Protein AF-A0A527GMY2-F1 (afdb_monomer_lite)

Sequence (69 aa):
MIGQSPLRTVIAHAVLILGILIVAFPIYYTFVASTQTLQTILRPPLPLLPGDQFWNNYTEALFGGVGRI

Structure (mmCIF, N/CA/C/O backbone):
data_AF-A0A527GMY2-F1
#
_entry.id   AF-A0A527GMY2-F1
#
loop_
_atom_site.group_PDB
_atom_site.id
_atom_site.type_symbol
_atom_site.label_atom_id
_atom_site.label_alt_id
_atom_site.label_comp_id
_atom_site.label_asym_id
_atom_site.label_entity_id
_atom_site.label_seq_id
_atom_site.pdbx_PDB_ins_code
_atom_site.Cartn_x
_atom_site.Cartn_y
_atom_site.Cartn_z
_atom_site.occupancy
_atom_site.B_iso_or_equiv
_atom_site.auth_seq_id
_atom_site.auth_comp_id
_atom_site.auth_asym_id
_atom_site.auth_atom_id
_atom_site.pdbx_PDB_model_num
ATOM 1 N N . MET A 1 1 ? -24.552 -8.999 32.608 1.00 55.06 1 MET A N 1
ATOM 2 C CA . MET A 1 1 ? -23.832 -8.395 31.464 1.00 55.06 1 MET A CA 1
ATOM 3 C C . MET A 1 1 ? -23.539 -6.945 31.802 1.00 55.06 1 MET A C 1
ATOM 5 O O . MET A 1 1 ? -24.472 -6.168 31.933 1.00 55.06 1 MET A O 1
ATOM 9 N N . ILE A 1 2 ? -22.274 -6.603 32.043 1.00 52.62 2 ILE A N 1
ATOM 10 C CA . ILE A 1 2 ? -21.849 -5.223 32.327 1.00 52.62 2 ILE A CA 1
ATOM 11 C C . ILE A 1 2 ? -22.063 -4.404 31.043 1.00 52.62 2 ILE A C 1
ATOM 13 O O . ILE A 1 2 ? -21.674 -4.851 29.967 1.00 52.62 2 ILE A O 1
ATOM 17 N N . GLY A 1 3 ? -22.754 -3.266 31.147 1.00 59.94 3 GLY A N 1
ATOM 18 C CA . GLY A 1 3 ? -23.294 -2.506 30.016 1.00 59.94 3 GLY A CA 1
ATOM 19 C C . GLY A 1 3 ? -22.266 -2.159 28.936 1.00 59.94 3 GLY A C 1
ATOM 20 O O . GLY A 1 3 ? -21.257 -1.501 29.192 1.00 59.94 3 GLY A O 1
ATOM 21 N N . GLN A 1 4 ? -22.555 -2.576 27.707 1.00 68.25 4 GLN A N 1
ATOM 22 C CA . GLN A 1 4 ? -21.838 -2.145 26.514 1.00 68.25 4 GLN A CA 1
ATOM 23 C C . GLN A 1 4 ? -22.252 -0.707 26.189 1.00 68.25 4 GLN A C 1
ATOM 25 O O . GLN A 1 4 ? -23.334 -0.464 25.659 1.00 68.25 4 GLN A O 1
ATOM 30 N N . SER A 1 5 ?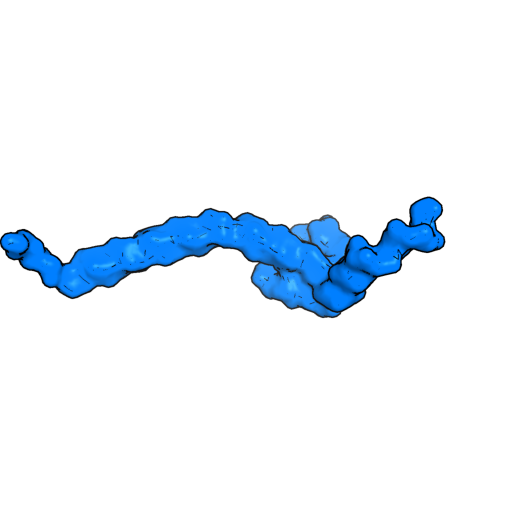 -21.421 0.272 26.560 1.00 83.38 5 SER A N 1
ATOM 31 C CA . SER A 1 5 ? -21.638 1.637 26.088 1.00 83.38 5 SER A CA 1
ATOM 32 C C . SER A 1 5 ? -21.227 1.716 24.612 1.00 83.38 5 SER A C 1
ATOM 34 O O . SER A 1 5 ? -20.146 1.234 24.259 1.00 83.38 5 SER A O 1
ATOM 36 N N . PRO A 1 6 ? -22.050 2.320 23.734 1.00 84.56 6 PRO A N 1
ATOM 37 C CA . PRO A 1 6 ? -21.768 2.376 22.296 1.00 84.56 6 PRO A CA 1
ATOM 38 C C . PRO A 1 6 ? -20.408 3.025 21.998 1.00 84.56 6 PRO A C 1
ATOM 40 O O . PRO A 1 6 ? -19.699 2.606 21.086 1.00 84.56 6 PRO A O 1
ATOM 43 N N . LEU A 1 7 ? -19.989 3.978 22.837 1.00 89.44 7 LEU A N 1
ATOM 44 C CA . LEU A 1 7 ? -18.685 4.630 22.757 1.00 89.44 7 LEU A CA 1
ATOM 45 C C . LEU A 1 7 ? -17.509 3.650 22.909 1.00 89.44 7 LEU A C 1
ATOM 47 O O . LEU A 1 7 ? -16.549 3.729 22.147 1.00 89.44 7 LEU A O 1
ATOM 51 N N . ARG A 1 8 ? -17.574 2.710 23.862 1.00 90.38 8 ARG A N 1
ATOM 52 C CA . ARG A 1 8 ? -16.494 1.728 24.074 1.00 90.38 8 ARG A CA 1
ATOM 53 C C . ARG A 1 8 ? -16.331 0.814 22.865 1.00 90.38 8 ARG A C 1
ATOM 55 O O . ARG A 1 8 ? -15.205 0.518 22.479 1.00 90.38 8 ARG A O 1
ATOM 62 N N . THR A 1 9 ? -17.441 0.425 22.240 1.00 91.25 9 THR A N 1
ATOM 63 C CA . THR A 1 9 ? -17.424 -0.382 21.017 1.00 91.25 9 THR A CA 1
ATOM 64 C C . THR A 1 9 ? -16.755 0.367 19.868 1.00 91.25 9 THR A C 1
ATOM 66 O O . THR A 1 9 ? -15.880 -0.197 19.215 1.00 91.25 9 THR A O 1
ATOM 69 N N . VAL A 1 10 ? -17.103 1.638 19.643 1.00 94.81 10 VAL A N 1
ATOM 70 C CA . VAL A 1 10 ? -16.489 2.455 18.580 1.00 94.81 10 VAL A CA 1
ATOM 71 C C . VAL A 1 10 ? -14.986 2.623 18.806 1.00 94.81 10 VAL A C 1
ATOM 73 O O . VAL A 1 10 ? -14.206 2.427 17.877 1.00 94.81 10 VAL A O 1
ATOM 76 N N . ILE A 1 11 ? -14.566 2.913 20.042 1.00 96.00 11 ILE A N 1
ATOM 77 C CA . ILE A 1 11 ? -13.142 3.049 20.387 1.00 96.00 11 ILE A CA 1
ATOM 78 C C . ILE A 1 11 ? -12.390 1.739 20.125 1.00 96.00 11 ILE A C 1
ATOM 80 O O . ILE A 1 11 ? -11.319 1.765 19.523 1.00 96.00 11 ILE A O 1
ATOM 84 N N . ALA A 1 12 ? -12.956 0.594 20.519 1.00 95.81 12 ALA A N 1
ATOM 85 C CA . ALA A 1 12 ? -12.336 -0.704 20.270 1.00 95.81 12 ALA A CA 1
ATOM 86 C C . ALA A 1 12 ? -12.116 -0.953 18.767 1.00 95.81 12 ALA A C 1
ATOM 88 O O . ALA A 1 12 ? -11.024 -1.348 18.365 1.00 95.81 12 ALA A O 1
ATOM 89 N N . HIS A 1 13 ? -13.109 -0.653 17.924 1.00 96.62 13 HIS A N 1
ATOM 90 C CA . HIS A 1 13 ? -12.971 -0.790 16.470 1.00 96.62 13 HIS A CA 1
ATOM 91 C C . HIS A 1 13 ? -11.942 0.185 15.893 1.00 96.62 13 HIS A C 1
ATOM 93 O O . HIS A 1 13 ? -11.137 -0.218 15.060 1.00 96.62 13 HIS A O 1
ATOM 99 N N . ALA A 1 14 ? -11.919 1.440 16.351 1.00 97.88 14 ALA A N 1
ATOM 100 C CA . ALA A 1 14 ? -10.943 2.426 15.894 1.00 97.88 14 ALA A CA 1
ATOM 101 C C . ALA A 1 14 ? -9.498 1.980 16.179 1.00 97.88 14 ALA A C 1
ATOM 103 O O . ALA A 1 14 ? -8.642 2.076 15.301 1.00 97.88 14 ALA A O 1
ATOM 104 N N . VAL A 1 15 ? -9.238 1.431 17.371 1.00 98.12 15 VAL A N 1
ATOM 105 C CA . VAL A 1 15 ? -7.918 0.893 17.742 1.00 98.12 15 VAL A CA 1
ATOM 106 C C . VAL A 1 15 ? -7.546 -0.314 16.878 1.00 98.12 15 VAL A C 1
ATOM 108 O O . VAL A 1 15 ? -6.419 -0.388 16.391 1.00 98.12 15 VAL A O 1
ATOM 111 N N . LEU A 1 16 ? -8.484 -1.237 16.644 1.00 98.06 16 LEU A N 1
ATOM 112 C CA . LEU A 1 16 ? -8.247 -2.400 15.783 1.00 98.06 16 LEU A CA 1
ATOM 113 C C . LEU A 1 16 ? -7.948 -1.988 14.334 1.00 98.06 16 LEU A C 1
ATOM 115 O O . LEU A 1 16 ? -6.986 -2.481 13.748 1.00 98.06 16 LEU A O 1
ATOM 119 N N . ILE A 1 17 ? -8.720 -1.052 13.776 1.00 98.31 17 ILE A N 1
ATOM 120 C CA . ILE A 1 17 ? -8.503 -0.514 12.425 1.00 98.31 17 ILE A CA 1
ATOM 121 C C . ILE A 1 17 ? -7.138 0.170 12.338 1.00 98.31 17 ILE A C 1
ATOM 123 O O . ILE A 1 17 ? -6.398 -0.076 11.389 1.00 98.31 17 ILE A O 1
ATOM 127 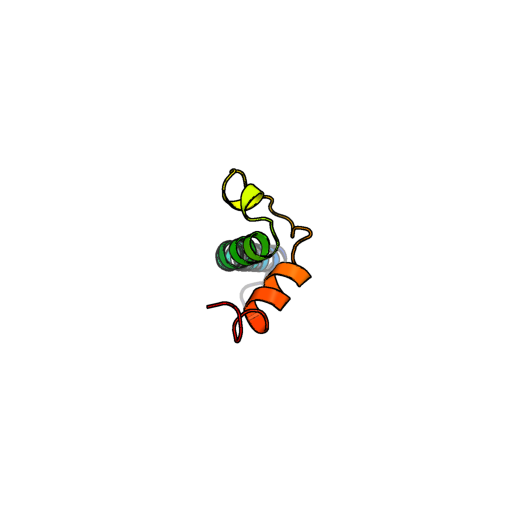N N . LEU A 1 18 ? -6.765 0.980 13.332 1.00 98.56 18 LEU A N 1
ATOM 128 C CA . LEU A 1 18 ? -5.450 1.618 13.372 1.00 98.56 18 LEU A CA 1
ATOM 129 C C . LEU A 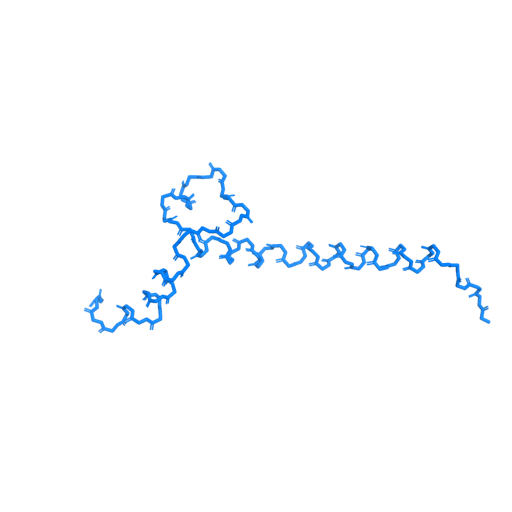1 18 ? -4.319 0.579 13.390 1.00 98.56 18 LEU A C 1
ATOM 131 O O . LEU A 1 18 ? -3.350 0.719 12.647 1.00 98.56 18 LEU A O 1
ATOM 135 N N . GLY A 1 19 ? -4.466 -0.485 14.183 1.00 98.31 19 GLY A N 1
ATOM 136 C CA . GLY A 1 19 ? -3.521 -1.602 14.197 1.00 98.31 19 GLY A CA 1
ATOM 137 C C . GLY A 1 19 ? -3.371 -2.255 12.821 1.00 98.31 19 GLY A C 1
ATOM 138 O O . GLY A 1 19 ? -2.249 -2.463 12.359 1.00 98.31 19 GLY A O 1
ATOM 139 N N . ILE A 1 20 ? -4.486 -2.504 12.127 1.00 98.44 20 ILE A N 1
ATOM 140 C CA . ILE A 1 20 ? -4.482 -3.044 10.759 1.00 98.44 20 ILE A CA 1
ATOM 141 C C . ILE A 1 20 ? -3.767 -2.092 9.799 1.00 98.44 20 ILE A C 1
ATOM 143 O O . ILE A 1 20 ? -2.926 -2.544 9.028 1.00 98.44 20 ILE A O 1
ATOM 147 N N . LEU A 1 21 ? -4.056 -0.789 9.850 1.00 98.25 21 LEU A N 1
ATOM 148 C CA . LEU A 1 21 ? -3.427 0.195 8.965 1.00 98.25 21 LEU A CA 1
ATOM 149 C C . LEU A 1 21 ? -1.909 0.236 9.151 1.00 98.25 21 LEU A C 1
ATOM 151 O O . LEU A 1 21 ? -1.185 0.247 8.161 1.00 98.25 21 LEU A O 1
ATOM 155 N N . ILE A 1 22 ? -1.423 0.199 10.393 1.00 98.25 22 ILE A N 1
ATOM 156 C CA . ILE A 1 22 ? 0.017 0.191 10.692 1.00 98.25 22 ILE A CA 1
ATOM 157 C C . ILE A 1 22 ? 0.689 -1.064 10.122 1.00 98.25 22 ILE A C 1
ATOM 159 O O . ILE A 1 22 ? 1.750 -0.968 9.508 1.00 98.25 22 ILE A O 1
ATOM 163 N N . VAL A 1 23 ? 0.069 -2.234 10.295 1.00 98.19 23 VAL A N 1
ATOM 164 C CA . VAL A 1 23 ? 0.616 -3.513 9.813 1.00 98.19 23 VAL A CA 1
ATOM 165 C C . VAL A 1 23 ? 0.530 -3.633 8.287 1.00 98.19 23 VAL A C 1
ATOM 167 O O . VAL A 1 23 ? 1.443 -4.168 7.661 1.00 98.19 23 VAL A O 1
ATOM 170 N N . ALA A 1 24 ? -0.538 -3.123 7.672 1.00 98.25 24 ALA A N 1
ATOM 171 C CA . ALA A 1 24 ? -0.751 -3.174 6.227 1.00 98.25 24 ALA A CA 1
ATOM 172 C C . ALA A 1 24 ? 0.061 -2.117 5.463 1.00 98.25 24 ALA A C 1
ATOM 174 O O . ALA A 1 24 ? 0.415 -2.340 4.304 1.00 98.25 24 ALA A O 1
ATOM 175 N N . PHE A 1 25 ? 0.388 -0.985 6.094 1.00 98.00 25 PHE A N 1
ATOM 176 C CA . PHE A 1 25 ? 1.137 0.108 5.474 1.00 98.00 25 PHE A CA 1
ATOM 177 C C . PHE A 1 25 ? 2.440 -0.320 4.773 1.00 98.00 25 PHE A C 1
ATOM 179 O O . PHE A 1 25 ? 2.614 0.071 3.620 1.00 98.00 25 PHE A O 1
ATOM 186 N N . PRO A 1 26 ? 3.348 -1.125 5.364 1.00 96.81 26 PRO A N 1
ATOM 187 C CA . PRO A 1 26 ? 4.563 -1.548 4.665 1.00 96.81 26 PRO A CA 1
ATOM 188 C C . PRO A 1 26 ? 4.273 -2.357 3.394 1.00 96.81 26 PRO A C 1
ATOM 190 O O . PRO A 1 26 ? 4.948 -2.158 2.389 1.00 96.81 26 PRO A O 1
ATOM 193 N N . ILE A 1 27 ? 3.249 -3.218 3.409 1.00 97.56 27 ILE A N 1
ATOM 194 C CA . ILE A 1 27 ? 2.825 -3.996 2.232 1.00 97.56 27 ILE A CA 1
ATOM 195 C C . ILE A 1 27 ? 2.260 -3.062 1.158 1.00 97.56 27 ILE A C 1
ATOM 197 O O . ILE A 1 27 ? 2.572 -3.190 -0.023 1.00 97.56 27 ILE A O 1
ATOM 201 N N . TYR A 1 28 ? 1.448 -2.088 1.566 1.00 97.44 28 TYR A N 1
ATOM 202 C CA . TYR A 1 28 ? 0.943 -1.065 0.658 1.00 97.44 28 TYR A CA 1
ATOM 203 C C . TYR A 1 28 ? 2.081 -0.235 0.045 1.00 97.44 28 TYR A C 1
ATOM 205 O O . TYR A 1 28 ? 2.079 0.036 -1.152 1.00 97.44 28 TYR A O 1
ATOM 213 N N . TYR A 1 29 ? 3.086 0.131 0.840 1.00 96.50 29 TYR A N 1
ATOM 214 C CA . TYR A 1 29 ? 4.214 0.936 0.384 1.00 96.50 29 TYR A CA 1
ATOM 215 C C . TYR A 1 29 ? 5.090 0.194 -0.636 1.00 96.50 29 TYR A C 1
ATOM 217 O O . TYR A 1 29 ? 5.467 0.775 -1.654 1.00 96.50 29 TYR A O 1
ATOM 225 N N . THR A 1 30 ? 5.368 -1.098 -0.423 1.00 95.81 30 THR A N 1
ATOM 226 C CA . THR A 1 30 ? 6.091 -1.919 -1.412 1.00 95.81 30 THR A CA 1
ATOM 227 C C . THR A 1 30 ? 5.272 -2.133 -2.679 1.00 95.81 30 THR A C 1
ATOM 229 O O . THR A 1 30 ? 5.822 -2.060 -3.779 1.00 95.81 30 THR A O 1
ATOM 232 N N . PHE A 1 31 ? 3.956 -2.320 -2.546 1.00 97.19 31 PHE A N 1
ATOM 233 C CA . PHE A 1 31 ? 3.052 -2.356 -3.689 1.00 97.19 31 PHE A CA 1
ATOM 234 C C . PHE A 1 31 ? 3.149 -1.059 -4.494 1.00 97.19 31 PHE A C 1
ATOM 236 O O . PHE A 1 31 ? 3.460 -1.125 -5.678 1.00 97.19 31 PHE A O 1
ATOM 243 N N . VAL A 1 32 ? 2.990 0.112 -3.869 1.00 97.31 32 VAL A N 1
ATOM 244 C CA . VAL A 1 32 ? 3.113 1.411 -4.550 1.00 97.31 32 VAL A CA 1
ATOM 245 C C . VAL A 1 32 ? 4.482 1.567 -5.211 1.00 97.31 32 VAL A C 1
ATOM 247 O O . VAL A 1 32 ? 4.542 1.940 -6.380 1.00 97.31 32 VAL A O 1
ATOM 250 N N . ALA A 1 33 ? 5.573 1.206 -4.534 1.00 96.31 33 ALA A N 1
ATOM 251 C CA . ALA A 1 33 ? 6.906 1.235 -5.131 1.00 96.31 33 ALA A CA 1
ATOM 252 C C . ALA A 1 33 ? 7.002 0.366 -6.402 1.00 96.31 33 ALA A C 1
ATOM 254 O O . ALA A 1 33 ? 7.588 0.808 -7.387 1.00 96.31 33 ALA A O 1
ATOM 255 N N . SER A 1 34 ? 6.355 -0.808 -6.440 1.00 96.69 34 SER A N 1
ATOM 256 C CA . SER A 1 34 ? 6.327 -1.682 -7.631 1.00 96.69 34 SER A CA 1
ATOM 257 C C . SER A 1 34 ? 5.621 -1.066 -8.847 1.00 96.69 34 SER A C 1
ATOM 259 O O . SER A 1 34 ? 5.798 -1.531 -9.969 1.00 96.69 34 SER A O 1
ATOM 261 N N . THR A 1 35 ? 4.835 -0.008 -8.642 1.00 97.44 35 THR A N 1
ATOM 262 C CA . THR A 1 35 ? 4.063 0.685 -9.689 1.00 97.44 35 THR A CA 1
ATOM 263 C C . THR A 1 35 ? 4.768 1.932 -10.238 1.00 97.44 35 THR A C 1
ATOM 265 O O . THR A 1 35 ? 4.231 2.613 -11.111 1.00 97.44 35 THR A O 1
ATOM 268 N N . GLN A 1 36 ? 5.944 2.265 -9.701 1.00 96.88 36 GLN A N 1
ATOM 269 C CA . GLN A 1 36 ? 6.688 3.485 -10.010 1.00 96.88 36 GLN A CA 1
ATOM 270 C C . GLN A 1 36 ? 7.859 3.219 -10.962 1.00 96.88 36 GLN A C 1
ATOM 272 O O . GLN A 1 36 ? 8.294 2.083 -11.154 1.00 96.88 36 GLN A O 1
ATOM 277 N N . THR A 1 37 ? 8.400 4.292 -11.546 1.00 95.56 37 THR A N 1
ATOM 278 C CA . THR A 1 37 ? 9.661 4.228 -12.302 1.00 95.56 37 THR A CA 1
ATOM 279 C C . THR A 1 37 ? 10.856 4.022 -11.367 1.00 95.56 37 THR A C 1
ATOM 281 O O . THR A 1 37 ? 10.840 4.441 -10.204 1.00 95.56 37 THR A O 1
ATOM 284 N N . LEU A 1 38 ? 11.947 3.458 -11.892 1.00 93.44 38 LEU A N 1
ATOM 285 C CA . LEU A 1 38 ? 13.203 3.312 -11.150 1.00 93.44 38 LEU A CA 1
ATOM 286 C C . LEU A 1 38 ? 13.746 4.676 -10.689 1.00 93.44 38 LEU A C 1
ATOM 288 O O . LEU A 1 38 ? 14.234 4.806 -9.567 1.00 93.44 38 LEU A O 1
ATOM 292 N N . GLN A 1 39 ? 13.608 5.718 -11.512 1.00 94.56 39 GLN A N 1
ATOM 293 C CA . GLN A 1 39 ? 14.026 7.080 -11.180 1.00 94.56 39 GLN A CA 1
ATOM 294 C C . GLN A 1 39 ? 13.258 7.637 -9.975 1.00 94.56 39 GLN A C 1
ATOM 296 O O . GLN A 1 39 ? 13.868 8.296 -9.134 1.00 94.56 39 GLN A O 1
ATOM 301 N N . THR A 1 40 ? 11.953 7.355 -9.873 1.00 94.50 40 THR A N 1
ATOM 302 C CA . THR A 1 40 ? 11.122 7.737 -8.720 1.00 94.50 40 THR A CA 1
ATOM 303 C C . THR A 1 40 ? 11.554 6.991 -7.459 1.00 94.50 40 THR A C 1
ATOM 305 O O . THR A 1 40 ? 11.691 7.602 -6.403 1.00 94.50 40 THR A O 1
ATOM 308 N N . ILE A 1 41 ? 11.821 5.685 -7.560 1.00 93.62 41 ILE A N 1
ATOM 309 C CA . ILE A 1 41 ? 12.258 4.864 -6.417 1.00 93.62 41 ILE A CA 1
ATOM 310 C C . ILE A 1 41 ? 13.597 5.365 -5.855 1.00 93.62 41 ILE A C 1
ATOM 312 O O . ILE A 1 41 ? 13.767 5.452 -4.640 1.00 93.62 41 ILE A O 1
ATOM 316 N N . LEU A 1 42 ? 14.539 5.731 -6.730 1.00 95.31 42 LEU A N 1
ATOM 317 C CA . LEU A 1 42 ? 15.867 6.214 -6.337 1.00 95.31 42 LEU A CA 1
ATOM 318 C C . LEU A 1 42 ? 15.888 7.665 -5.833 1.00 95.31 42 LEU A C 1
ATOM 320 O O . LEU A 1 42 ? 16.931 8.129 -5.370 1.00 95.31 42 LEU A O 1
ATOM 324 N N . ARG A 1 43 ? 14.773 8.397 -5.926 1.00 94.19 43 ARG A N 1
ATOM 325 C CA . ARG A 1 43 ? 14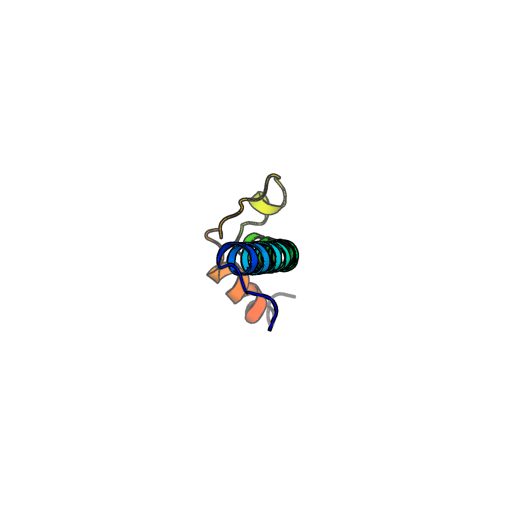.675 9.802 -5.507 1.00 94.19 43 ARG A CA 1
ATOM 326 C C . ARG A 1 43 ? 13.584 9.975 -4.450 1.00 94.19 43 ARG A C 1
ATOM 328 O O . ARG A 1 43 ? 12.484 10.413 -4.784 1.00 94.19 43 ARG A O 1
ATOM 335 N N . PRO A 1 44 ? 13.879 9.669 -3.173 1.00 88.25 44 PRO A N 1
ATOM 336 C CA . PRO A 1 44 ? 12.956 9.947 -2.082 1.00 88.25 44 PRO A CA 1
ATOM 337 C C . PRO A 1 44 ? 12.537 11.431 -2.043 1.00 88.25 44 PRO A C 1
ATOM 339 O O . PRO A 1 44 ? 13.357 12.298 -2.360 1.00 88.25 44 PRO A O 1
ATOM 342 N N . PRO A 1 45 ? 11.307 11.747 -1.595 1.00 91.31 45 PRO A N 1
ATOM 343 C CA . PRO A 1 45 ? 10.305 10.829 -1.050 1.00 91.31 45 PRO A CA 1
ATOM 344 C C . PRO A 1 45 ? 9.514 10.082 -2.136 1.00 91.31 45 PRO A C 1
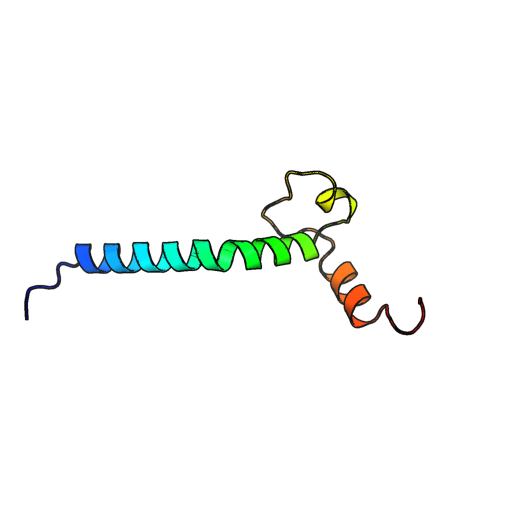ATOM 346 O O . PRO A 1 45 ? 9.074 10.663 -3.124 1.00 91.31 45 PRO A O 1
ATOM 349 N N . LEU A 1 46 ? 9.292 8.786 -1.910 1.00 93.25 46 LEU A N 1
ATOM 350 C CA . LEU A 1 46 ? 8.447 7.957 -2.769 1.00 93.25 46 LEU A CA 1
ATOM 351 C C . LEU A 1 46 ? 6.975 8.388 -2.622 1.00 93.25 46 LEU A C 1
ATOM 353 O O . LEU A 1 46 ? 6.515 8.588 -1.492 1.00 93.25 46 LEU A O 1
ATOM 357 N N . PRO A 1 47 ? 6.216 8.525 -3.726 1.00 93.62 47 PRO A N 1
ATOM 358 C CA . PRO A 1 47 ? 4.795 8.836 -3.651 1.00 93.62 47 PRO A CA 1
ATOM 359 C C . PRO A 1 47 ? 4.022 7.758 -2.886 1.00 93.62 47 PRO A C 1
ATOM 361 O O . PRO A 1 47 ? 4.351 6.579 -2.957 1.00 93.62 47 PRO A O 1
ATOM 364 N N . LEU A 1 48 ? 2.954 8.159 -2.192 1.00 95.69 48 LEU A N 1
ATOM 365 C CA . LEU A 1 48 ? 2.057 7.232 -1.487 1.00 95.69 48 LEU A CA 1
ATOM 366 C C . LEU A 1 48 ? 0.933 6.691 -2.373 1.00 95.69 48 LEU A C 1
ATOM 368 O O . LEU A 1 48 ? 0.125 5.899 -1.905 1.00 95.69 48 LEU A O 1
ATOM 372 N N . LEU A 1 49 ? 0.846 7.137 -3.623 1.00 96.56 49 LEU A N 1
ATOM 373 C CA . LEU A 1 49 ? -0.141 6.674 -4.589 1.00 96.56 49 LEU A CA 1
ATOM 374 C C . LEU A 1 49 ? 0.546 5.837 -5.669 1.00 96.56 49 LEU A C 1
ATOM 376 O O . LEU A 1 49 ? 1.710 6.113 -5.987 1.00 96.56 49 LEU A O 1
ATOM 380 N N . PRO A 1 50 ? -0.164 4.855 -6.250 1.00 96.50 50 PRO A N 1
ATOM 381 C CA . PRO A 1 50 ? 0.341 4.106 -7.387 1.00 96.50 50 PRO A CA 1
ATOM 382 C C . PRO A 1 50 ? 0.799 5.024 -8.529 1.00 96.50 50 PRO A C 1
ATOM 384 O O . PRO A 1 50 ? 0.159 6.035 -8.822 1.00 96.50 50 PRO A O 1
ATOM 387 N N . GLY A 1 51 ? 1.921 4.671 -9.146 1.00 93.69 51 GLY A N 1
ATOM 388 C CA . GLY A 1 51 ? 2.461 5.298 -10.342 1.00 93.69 51 GLY A CA 1
ATOM 389 C C . GLY A 1 51 ? 1.827 4.769 -11.625 1.00 93.69 51 GLY A C 1
ATOM 390 O O . GLY A 1 51 ? 0.924 3.931 -11.622 1.00 93.69 51 GLY A O 1
ATOM 391 N N . ASP A 1 52 ? 2.333 5.269 -12.744 1.00 95.56 52 ASP A N 1
ATOM 392 C CA . ASP A 1 52 ? 1.866 4.959 -14.095 1.00 95.56 52 ASP A CA 1
ATOM 393 C C . ASP A 1 52 ? 2.506 3.693 -14.696 1.00 95.56 52 ASP A C 1
ATOM 395 O O . ASP A 1 52 ? 2.055 3.209 -15.733 1.00 95.56 52 ASP A O 1
ATOM 399 N N . GLN A 1 53 ? 3.515 3.107 -14.038 1.00 96.50 53 GLN A N 1
ATOM 400 C CA . GLN A 1 53 ? 4.261 1.944 -14.540 1.00 96.50 53 GLN A CA 1
ATOM 401 C C . GLN A 1 53 ? 3.657 0.593 -14.143 1.00 96.50 53 GLN A C 1
ATOM 403 O O . GLN A 1 53 ? 4.306 -0.437 -14.315 1.00 96.50 53 GLN A O 1
ATOM 408 N N . PHE A 1 54 ? 2.422 0.560 -13.629 1.00 95.00 54 PHE A N 1
ATOM 409 C CA . PHE A 1 54 ? 1.795 -0.669 -13.130 1.00 95.00 54 PHE A CA 1
ATOM 410 C C . PHE A 1 54 ? 1.859 -1.821 -14.140 1.00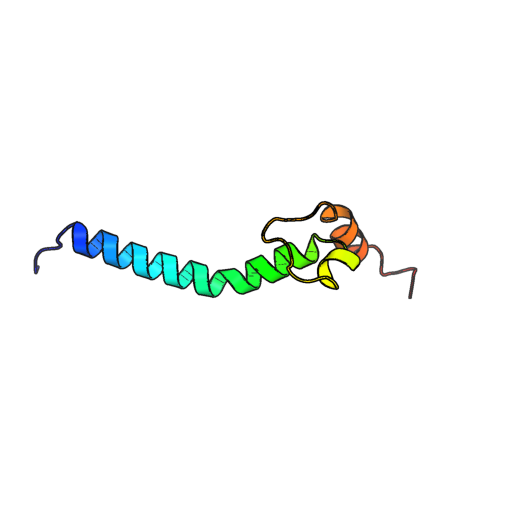 95.00 54 PHE A C 1
ATOM 412 O O . PHE A 1 54 ? 2.433 -2.870 -13.860 1.00 95.00 54 PHE A O 1
ATOM 419 N N . TRP A 1 55 ? 1.319 -1.628 -15.346 1.00 95.44 55 TRP A N 1
ATOM 420 C CA . TRP A 1 55 ? 1.301 -2.704 -16.335 1.00 95.44 55 TRP A CA 1
ATOM 421 C C . TRP A 1 55 ? 2.667 -3.019 -16.916 1.00 95.44 55 TRP A C 1
ATOM 423 O O . TRP A 1 55 ? 2.972 -4.195 -17.090 1.00 95.44 55 TRP A O 1
ATOM 433 N N . ASN A 1 56 ? 3.505 -2.015 -17.160 1.00 94.69 56 ASN A N 1
ATOM 434 C CA . ASN A 1 56 ? 4.841 -2.236 -17.710 1.00 94.69 56 ASN A CA 1
ATOM 435 C C . ASN A 1 56 ? 5.680 -3.096 -16.758 1.00 94.69 56 ASN A C 1
ATOM 437 O O . ASN A 1 56 ? 6.175 -4.146 -17.157 1.00 94.69 56 ASN A O 1
ATOM 441 N N . ASN A 1 57 ? 5.733 -2.721 -15.478 1.00 94.75 57 ASN A N 1
ATOM 442 C CA . ASN A 1 57 ? 6.538 -3.422 -14.482 1.00 94.75 57 ASN A CA 1
ATOM 443 C C . ASN A 1 57 ? 6.044 -4.856 -14.251 1.00 94.75 57 ASN A C 1
ATOM 445 O O . ASN A 1 57 ? 6.847 -5.783 -14.196 1.00 94.75 57 ASN A O 1
ATOM 449 N N . TYR A 1 58 ? 4.728 -5.069 -14.142 1.00 95.00 58 TYR A N 1
ATOM 450 C CA . TYR A 1 58 ? 4.185 -6.413 -13.916 1.00 95.00 58 TYR A CA 1
ATOM 451 C C . TYR A 1 58 ? 4.284 -7.301 -15.161 1.00 95.00 58 TYR A C 1
ATOM 453 O O . TYR A 1 58 ? 4.573 -8.488 -15.032 1.00 95.00 58 TYR A O 1
ATOM 461 N N . THR A 1 59 ? 4.078 -6.759 -16.365 1.00 93.94 59 THR A N 1
ATOM 462 C CA . THR A 1 59 ? 4.241 -7.542 -17.602 1.00 93.94 59 THR A CA 1
ATOM 463 C C . THR A 1 59 ? 5.699 -7.918 -17.838 1.00 93.94 59 THR A C 1
ATOM 465 O O . THR A 1 59 ? 5.972 -9.066 -18.180 1.00 93.94 59 THR A O 1
ATOM 468 N N . GLU A 1 60 ? 6.640 -7.010 -17.584 1.00 92.56 60 GLU A N 1
ATOM 469 C CA . GLU A 1 60 ? 8.071 -7.306 -17.633 1.00 92.56 60 GLU A CA 1
ATOM 470 C C . GLU A 1 60 ? 8.472 -8.342 -16.574 1.00 92.56 60 GLU A C 1
ATOM 472 O O . GLU A 1 60 ? 9.134 -9.325 -16.905 1.00 92.56 60 GLU A O 1
ATOM 477 N N . ALA A 1 61 ? 8.012 -8.192 -15.330 1.00 91.94 61 ALA A N 1
ATOM 478 C CA . ALA A 1 61 ? 8.322 -9.134 -14.256 1.00 91.94 61 ALA A CA 1
ATOM 479 C C . ALA A 1 61 ? 7.760 -10.546 -14.508 1.00 91.94 61 ALA A C 1
ATOM 481 O O . ALA A 1 61 ? 8.406 -11.533 -14.159 1.00 91.94 61 ALA A O 1
ATOM 482 N N . LEU A 1 62 ? 6.567 -10.656 -15.105 1.00 92.56 62 LEU A N 1
ATOM 483 C CA . LEU A 1 62 ? 5.902 -11.941 -15.357 1.00 92.56 62 LEU A CA 1
ATOM 484 C C . LEU A 1 62 ? 6.319 -12.594 -16.682 1.00 92.56 62 LEU A C 1
ATOM 486 O O . LEU A 1 62 ? 6.378 -13.820 -16.759 1.00 92.56 62 LEU A O 1
ATOM 490 N N . PHE A 1 63 ? 6.590 -11.803 -17.725 1.00 92.06 63 PHE A N 1
ATOM 491 C CA . PHE A 1 63 ? 6.772 -12.302 -19.097 1.00 92.06 63 PHE A CA 1
ATOM 492 C C . PHE A 1 63 ? 8.071 -11.848 -19.775 1.00 92.06 63 PHE A C 1
ATOM 494 O O . PHE A 1 63 ? 8.449 -12.412 -20.800 1.00 92.06 63 PHE A O 1
ATOM 501 N N . GLY A 1 64 ? 8.784 -10.859 -19.233 1.00 81.19 64 GLY A N 1
ATOM 502 C CA . GLY A 1 64 ? 10.036 -10.351 -19.808 1.00 81.19 64 GLY A CA 1
ATOM 503 C C . GLY A 1 64 ? 11.231 -11.305 -19.663 1.00 81.19 64 GLY A C 1
ATOM 504 O O . GLY A 1 64 ? 12.242 -11.139 -20.346 1.00 81.19 64 GLY A O 1
ATOM 505 N N . GLY A 1 65 ? 11.109 -12.323 -18.805 1.00 66.94 65 GLY A N 1
ATOM 506 C CA . GLY A 1 65 ? 12.220 -13.113 -18.268 1.00 66.94 65 GLY A CA 1
ATOM 507 C C . GLY A 1 65 ? 12.459 -14.509 -18.851 1.00 66.94 65 GLY A C 1
ATOM 508 O O . GLY A 1 65 ? 12.932 -15.368 -18.116 1.00 66.94 65 GLY A O 1
ATOM 509 N N . VAL A 1 66 ? 12.171 -14.768 -20.132 1.00 60.69 66 VAL A N 1
ATOM 510 C CA . VAL A 1 66 ? 12.661 -16.005 -20.800 1.00 60.69 66 VAL A CA 1
ATOM 511 C C . VAL A 1 66 ? 13.656 -15.722 -21.937 1.00 60.69 66 VAL A C 1
ATOM 513 O O . VAL A 1 66 ? 14.409 -16.608 -22.318 1.00 60.69 66 VAL A O 1
ATOM 516 N N . GLY A 1 67 ? 13.735 -14.488 -22.454 1.00 61.56 67 GLY A N 1
ATOM 517 C CA . GLY A 1 67 ? 14.572 -14.163 -23.624 1.00 61.56 67 GLY A CA 1
ATOM 518 C C . GLY A 1 67 ? 15.612 -13.053 -23.440 1.00 61.56 67 GLY A C 1
ATOM 519 O O . GLY A 1 67 ? 16.190 -12.626 -24.435 1.00 61.56 67 GLY A O 1
ATOM 520 N N . ARG A 1 68 ? 15.804 -12.518 -22.224 1.00 62.12 68 ARG A N 1
ATOM 521 C CA . ARG A 1 68 ? 16.628 -11.309 -21.982 1.00 62.12 68 ARG A CA 1
ATOM 522 C C . ARG A 1 68 ? 17.622 -11.419 -20.813 1.00 62.12 68 ARG A C 1
ATOM 524 O O . ARG A 1 68 ? 18.100 -10.387 -20.350 1.00 62.12 68 ARG A O 1
ATOM 531 N N . ILE A 1 69 ? 17.922 -12.637 -20.356 1.00 55.50 69 ILE A N 1
ATOM 532 C CA . ILE A 1 69 ? 19.054 -12.939 -19.457 1.00 55.50 69 ILE A CA 1
ATOM 533 C C . ILE A 1 69 ? 20.252 -13.438 -20.255 1.00 55.50 69 ILE A C 1
ATOM 535 O O . ILE A 1 69 ? 20.022 -14.200 -21.220 1.00 55.50 69 ILE A O 1
#

Foldseek 3Di:
DPDDDVVVVVVVVVVVVVVVCVVCVVVQQVVQVLQDDPVLVVDDPRDSDHHNNNCVSVCCVVPVPPPDD

pLDDT: mean 90.3, std 12.23, range [52.62, 98.56]

Radius of gyration: 19.96 Å; chains: 1; bounding box: 43×27×56 Å

Secondary structure (DSSP, 8-state):
-----HHHHHHHHHHHHHHHHHHHHHHHHHHHHHTS-HHHHTSSSPPSS--TTHHHHHHHHHHSTTS--